Protein AF-A0A1M4NED5-F1 (afdb_monomer)

Sequence (65 aa):
MDYSKEEKFLTKLLKQYRKELDRFINNDKNYEQGNISEFYRKILERTLVIQNIESRIEMCKKRTG

Secondary structure (DSSP, 8-state):
--HHHHHHHHHHHHHHHHHHHHHHHHH-TT--GGGHHHHHHHHHHHHHHHHHHHHHHHHHHHHH-

Nearest PDB structures (foldseek):
  5f7t-assembly4_L  TM=8.969E-01  e=5.944E+00  Macaca mulatta
  8wt9-assembly1_D  TM=7.452E-01  e=4.594E+00  Escherichia coli
  8wt7-assembly1_C  TM=7.440E-01  e=7.212E+00  Escherichia coli
  5oen-assembly1_B  TM=6.239E-01  e=5.944E+00  Mus musculus
  8wt6-assembly1_D  TM=7.395E-01  e=9.953E+00  Escherichia coli

Mean predicted aligned error: 4.99 Å

Radius of gyration: 15.22 Å; Cα contacts (8 Å, |Δi|>4): 31; chains: 1; bounding box: 36×19×42 Å

pLDDT: mean 89.47, std 11.44, range [58.25, 98.38]

Foldseek 3Di:
DQLVVLLVVLVVVLVVLVVVLVCLVVVPPPPDPPCVVVSVVVSVVSVVVSVVSVVSSVVSVVVVD

Solvent-accessible surface area (backbone atoms only — not comparable to full-atom values): 3734 Å² total; per-residue (Å²): 134,64,44,70,63,48,33,56,50,41,54,55,50,45,55,50,53,52,54,51,50,54,48,48,63,65,72,52,77,75,67,57,84,91,49,50,70,60,53,52,49,57,50,49,57,54,48,52,53,48,52,51,44,52,52,51,39,53,56,26,50,74,74,74,110

Structure (mmCIF, N/CA/C/O backbone):
data_AF-A0A1M4NED5-F1
#
_entry.id   AF-A0A1M4NED5-F1
#
loop_
_atom_site.group_PDB
_atom_site.id
_atom_site.type_symbol
_atom_site.label_atom_id
_atom_site.label_alt_id
_atom_site.label_comp_id
_atom_site.label_asym_id
_atom_site.label_entity_id
_atom_site.label_seq_id
_atom_site.pdbx_PDB_ins_code
_atom_site.Cartn_x
_atom_site.Cartn_y
_atom_site.Cartn_z
_atom_site.occupancy
_atom_site.B_iso_or_equiv
_atom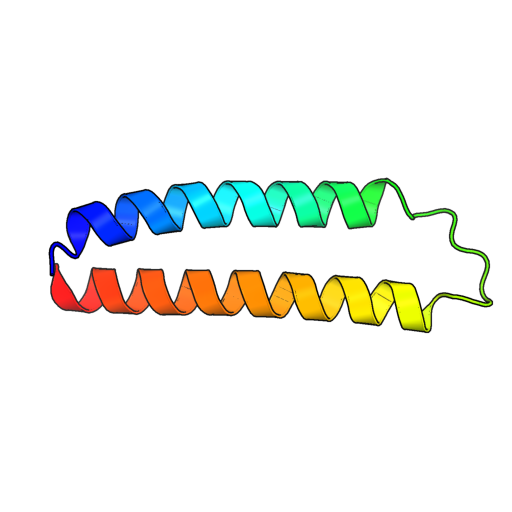_site.auth_seq_id
_atom_site.auth_comp_id
_atom_site.auth_asym_id
_atom_site.auth_atom_id
_atom_site.pdbx_PDB_model_num
ATOM 1 N N . MET A 1 1 ? 5.457 -7.920 -21.012 1.00 69.69 1 MET A N 1
ATOM 2 C CA . MET A 1 1 ? 4.989 -7.084 -19.887 1.00 69.69 1 MET A CA 1
ATOM 3 C C . MET A 1 1 ? 5.973 -5.936 -19.740 1.00 69.69 1 MET A C 1
ATOM 5 O O . MET A 1 1 ? 7.167 -6.203 -19.740 1.00 69.69 1 MET A O 1
ATOM 9 N N . ASP A 1 2 ? 5.510 -4.687 -19.724 1.00 88.69 2 ASP A N 1
ATOM 10 C CA . ASP A 1 2 ? 6.383 -3.513 -19.575 1.00 88.69 2 ASP A CA 1
ATOM 11 C C . ASP A 1 2 ? 6.500 -3.173 -18.082 1.00 88.69 2 ASP A C 1
ATOM 13 O O . ASP A 1 2 ? 5.680 -2.434 -17.532 1.00 88.69 2 ASP A O 1
ATOM 17 N N . TYR A 1 3 ? 7.492 -3.776 -17.421 1.00 90.38 3 TYR A N 1
ATOM 18 C CA . TYR A 1 3 ? 7.688 -3.662 -15.973 1.00 90.38 3 TYR A CA 1
ATOM 19 C C . TYR A 1 3 ? 7.971 -2.224 -15.518 1.00 90.38 3 TYR A C 1
ATOM 21 O O . TYR A 1 3 ? 7.590 -1.855 -14.412 1.00 90.38 3 TYR A O 1
ATOM 29 N N . SER A 1 4 ? 8.550 -1.376 -16.378 1.00 91.25 4 SER A N 1
ATOM 30 C CA . SER A 1 4 ? 8.782 0.039 -16.058 1.00 91.25 4 SER A CA 1
ATOM 31 C C . SER A 1 4 ? 7.477 0.840 -16.037 1.00 91.25 4 SER A C 1
ATOM 33 O O . SER A 1 4 ? 7.248 1.663 -15.145 1.00 91.25 4 SER A O 1
ATOM 35 N N . LYS A 1 5 ? 6.581 0.605 -17.005 1.00 94.12 5 LYS A N 1
ATOM 36 C CA . LYS A 1 5 ? 5.246 1.226 -16.990 1.00 94.12 5 LYS A CA 1
ATOM 37 C C . LYS A 1 5 ? 4.397 0.714 -15.832 1.00 94.12 5 LYS A C 1
ATOM 39 O O . LYS A 1 5 ? 3.700 1.514 -15.206 1.00 94.12 5 LYS A O 1
ATOM 44 N N . GLU A 1 6 ? 4.471 -0.580 -15.532 1.00 94.00 6 GLU A N 1
ATOM 45 C CA . GLU A 1 6 ? 3.755 -1.170 -14.401 1.00 94.00 6 GLU A CA 1
ATOM 46 C C . GLU A 1 6 ? 4.252 -0.612 -13.061 1.00 94.00 6 GLU A C 1
ATOM 48 O O . GLU A 1 6 ? 3.435 -0.174 -12.255 1.00 94.00 6 GLU A O 1
ATOM 53 N N . GLU A 1 7 ? 5.567 -0.502 -12.851 1.00 95.69 7 GLU A N 1
ATOM 54 C CA . GLU A 1 7 ? 6.141 0.115 -11.649 1.00 95.69 7 GLU A CA 1
ATOM 55 C C . GLU A 1 7 ? 5.636 1.553 -11.452 1.00 95.69 7 GLU A C 1
ATOM 57 O O . GLU A 1 7 ? 5.197 1.924 -10.357 1.00 95.69 7 GLU A O 1
ATOM 62 N N . LYS A 1 8 ? 5.636 2.371 -12.515 1.00 96.00 8 LYS A N 1
ATOM 63 C CA . LYS A 1 8 ? 5.131 3.756 -12.465 1.00 96.00 8 LYS A CA 1
ATOM 64 C C . LYS A 1 8 ? 3.652 3.812 -12.091 1.00 96.00 8 LYS A C 1
ATOM 66 O O . LYS A 1 8 ? 3.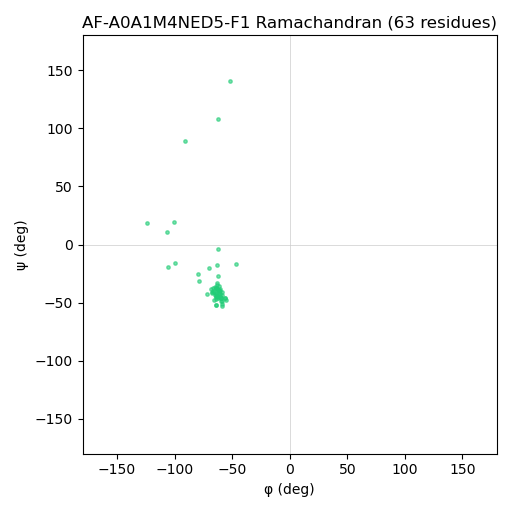250 4.683 -11.316 1.00 96.00 8 LYS A O 1
ATOM 71 N N . PHE A 1 9 ? 2.843 2.911 -12.642 1.00 96.94 9 PHE A N 1
ATOM 72 C CA . PHE A 1 9 ? 1.426 2.807 -12.305 1.00 96.94 9 PHE A CA 1
ATOM 73 C C . PHE A 1 9 ? 1.231 2.407 -10.838 1.00 96.94 9 PHE A C 1
ATOM 75 O O . PHE A 1 9 ? 0.547 3.114 -10.095 1.00 96.94 9 PHE A O 1
ATOM 82 N N . LEU A 1 10 ? 1.888 1.332 -10.398 1.00 97.56 10 LEU A N 1
ATOM 83 C CA . LEU A 1 10 ? 1.789 0.823 -9.032 1.00 97.56 10 LEU A CA 1
ATOM 84 C C . LEU A 1 10 ? 2.283 1.843 -8.002 1.00 97.56 10 LEU A C 1
ATOM 86 O O . LEU A 1 10 ? 1.678 1.985 -6.947 1.00 97.56 10 LEU A O 1
ATOM 90 N N . THR A 1 11 ? 3.317 2.621 -8.320 1.00 97.50 11 THR A N 1
ATOM 91 C CA . THR A 1 11 ? 3.820 3.690 -7.441 1.00 97.50 11 THR A CA 1
ATOM 92 C C . THR A 1 11 ? 2.783 4.799 -7.236 1.00 97.50 11 THR A C 1
ATOM 94 O O . THR A 1 11 ? 2.590 5.284 -6.118 1.00 97.50 11 THR A O 1
ATOM 97 N N . LYS A 1 12 ? 2.071 5.198 -8.301 1.00 97.88 12 LYS A N 1
ATOM 98 C CA . LYS A 1 12 ? 0.962 6.162 -8.193 1.00 97.88 12 LYS A CA 1
ATOM 99 C C . LYS A 1 12 ? -0.187 5.588 -7.364 1.00 97.88 12 LYS A C 1
ATOM 101 O O . LYS A 1 12 ? -0.705 6.285 -6.492 1.00 97.88 12 LYS A O 1
ATOM 106 N N . LEU A 1 13 ? -0.532 4.323 -7.602 1.00 97.69 13 LEU A N 1
ATOM 107 C CA . LEU A 1 13 ? -1.574 3.612 -6.867 1.00 97.69 13 LEU A CA 1
ATOM 108 C C . LEU A 1 13 ? -1.239 3.509 -5.372 1.00 97.69 13 LEU A C 1
ATOM 110 O O . LEU A 1 13 ? -2.068 3.841 -4.530 1.00 97.69 13 LEU A O 1
ATOM 114 N N . LEU A 1 14 ? 0.004 3.159 -5.033 1.00 98.31 14 LEU A N 1
ATOM 115 C CA . LEU A 1 14 ? 0.496 3.088 -3.657 1.00 98.31 14 LEU A CA 1
ATOM 116 C C . LEU A 1 14 ? 0.314 4.420 -2.922 1.00 98.31 14 LEU A C 1
ATOM 118 O O . LEU A 1 14 ? -0.172 4.457 -1.792 1.00 98.31 14 LEU A O 1
ATOM 122 N N . LYS A 1 15 ? 0.671 5.533 -3.576 1.00 98.12 15 LYS A N 1
ATOM 123 C CA . LYS A 1 15 ? 0.513 6.876 -3.004 1.00 98.12 15 LYS A CA 1
ATOM 124 C C . LYS A 1 15 ? -0.953 7.207 -2.716 1.00 98.12 15 LYS A C 1
ATOM 126 O O . LYS A 1 15 ? -1.240 7.834 -1.697 1.00 98.12 15 LYS A O 1
ATOM 131 N N . GLN A 1 16 ? -1.867 6.800 -3.596 1.00 97.81 16 GLN A N 1
ATOM 132 C CA . GLN A 1 16 ? -3.300 6.990 -3.391 1.00 97.81 16 GLN A CA 1
ATOM 133 C C . GLN A 1 16 ? -3.799 6.195 -2.176 1.00 97.81 16 GLN A C 1
ATOM 135 O O . GLN A 1 16 ? -4.379 6.791 -1.271 1.00 97.81 16 GLN A O 1
ATOM 140 N N . TYR A 1 17 ? -3.507 4.895 -2.112 1.00 97.50 17 TYR A N 1
ATOM 141 C CA . TYR A 1 17 ? -3.976 4.026 -1.028 1.00 97.50 17 TYR A CA 1
ATOM 142 C C . TYR A 1 17 ? -3.425 4.428 0.342 1.00 97.50 17 TYR A C 1
ATOM 144 O O . TYR A 1 17 ? -4.165 4.428 1.323 1.00 97.50 17 TYR A O 1
ATOM 152 N N . ARG A 1 18 ? -2.155 4.849 0.420 1.00 97.62 18 ARG A N 1
ATOM 153 C CA . ARG A 1 18 ? -1.587 5.397 1.664 1.00 97.62 18 ARG A CA 1
ATOM 154 C C . ARG A 1 18 ? -2.335 6.650 2.123 1.00 97.62 18 ARG A C 1
ATOM 156 O O . ARG A 1 18 ? -2.714 6.743 3.282 1.00 97.62 18 ARG A O 1
ATOM 163 N N . LYS A 1 19 ? -2.636 7.574 1.203 1.00 96.88 19 LYS A N 1
ATOM 164 C CA . LYS A 1 19 ? -3.402 8.791 1.519 1.00 96.88 19 LYS A CA 1
ATOM 1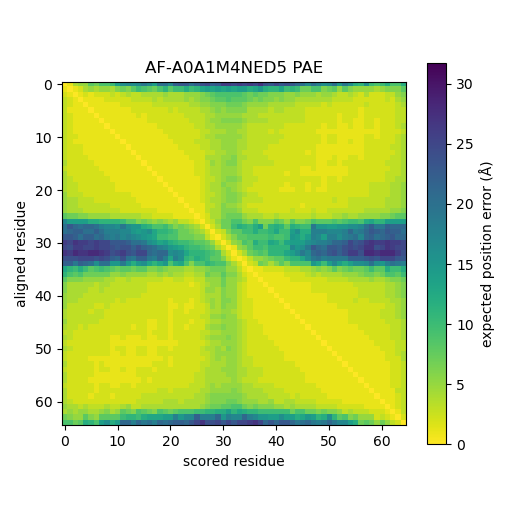65 C C . LYS A 1 19 ? -4.832 8.480 1.970 1.00 96.88 19 LYS A C 1
ATOM 167 O O . LYS A 1 19 ? -5.368 9.174 2.830 1.00 96.88 19 LYS A O 1
ATOM 172 N N . GLU A 1 20 ? -5.470 7.482 1.369 1.00 94.88 20 GLU A N 1
ATOM 173 C CA . GLU A 1 20 ? -6.805 7.027 1.768 1.00 94.88 20 GLU A CA 1
ATOM 174 C C . GLU A 1 20 ? -6.793 6.374 3.152 1.00 94.88 20 GLU A C 1
ATOM 176 O O . GLU A 1 20 ? -7.666 6.683 3.961 1.00 94.88 20 GLU A O 1
ATOM 181 N N . LEU A 1 21 ? -5.789 5.543 3.455 1.00 95.12 21 LEU A N 1
ATOM 182 C CA . LEU A 1 21 ? -5.603 4.960 4.783 1.00 95.12 21 LEU A CA 1
ATOM 183 C C . LEU A 1 21 ? -5.356 6.041 5.842 1.00 95.12 21 LEU A C 1
ATOM 185 O O . LEU A 1 21 ? -6.020 6.038 6.874 1.00 95.12 21 LEU A O 1
ATOM 189 N N . ASP A 1 22 ? -4.478 7.005 5.566 1.00 94.25 22 ASP A N 1
ATOM 190 C CA . ASP A 1 22 ? -4.208 8.113 6.485 1.00 94.25 22 ASP A CA 1
ATOM 191 C C . ASP A 1 22 ? -5.471 8.936 6.757 1.00 94.25 22 ASP A C 1
ATOM 193 O O . ASP A 1 22 ? -5.744 9.309 7.897 1.00 94.25 22 ASP A O 1
ATOM 197 N N . ARG A 1 23 ? -6.273 9.218 5.724 1.00 92.50 23 ARG A N 1
ATOM 198 C CA . ARG A 1 23 ? -7.563 9.904 5.891 1.00 92.50 23 ARG A CA 1
ATOM 199 C C . ARG A 1 23 ? -8.538 9.076 6.709 1.00 92.50 23 ARG A C 1
ATOM 201 O O . ARG A 1 23 ? -9.209 9.638 7.563 1.00 92.50 23 ARG A O 1
ATOM 208 N N . PHE A 1 24 ? -8.611 7.773 6.454 1.00 90.38 24 PHE A N 1
ATOM 209 C CA . PHE A 1 24 ? -9.471 6.865 7.202 1.00 90.38 24 PHE A CA 1
ATOM 210 C C . PHE A 1 24 ? -9.111 6.894 8.690 1.00 90.38 24 PHE A C 1
ATOM 212 O O . PHE A 1 24 ? -9.952 7.226 9.513 1.00 90.38 24 PHE A O 1
ATOM 219 N N . ILE A 1 25 ? -7.836 6.686 9.028 1.00 89.94 25 ILE A N 1
ATOM 220 C CA . ILE A 1 25 ? -7.351 6.708 10.416 1.00 89.94 25 ILE A CA 1
ATOM 221 C C . ILE A 1 25 ? -7.597 8.070 11.082 1.00 89.94 25 ILE A C 1
ATOM 223 O O . ILE A 1 25 ? -7.954 8.129 12.257 1.00 89.94 25 ILE A O 1
ATOM 227 N N . ASN A 1 26 ? -7.397 9.173 10.356 1.00 87.81 26 ASN A N 1
ATOM 228 C CA . ASN A 1 26 ? -7.532 10.512 10.930 1.00 87.81 26 ASN A CA 1
ATOM 229 C C . ASN A 1 26 ? -8.982 10.986 11.074 1.00 87.81 26 ASN A C 1
ATOM 231 O O . ASN A 1 26 ? -9.260 11.736 12.007 1.00 87.81 26 ASN A O 1
ATOM 235 N N . ASN A 1 27 ? -9.887 10.560 10.191 1.00 81.12 27 ASN A N 1
ATOM 236 C CA . ASN A 1 27 ? -11.297 10.949 10.239 1.00 81.12 27 ASN A CA 1
ATOM 237 C C . ASN A 1 27 ? -12.095 10.148 11.280 1.00 81.12 27 ASN A C 1
ATOM 239 O O . ASN A 1 27 ? -13.084 10.656 11.795 1.00 81.12 27 ASN A O 1
ATOM 243 N N . ASP A 1 28 ? -11.655 8.934 11.618 1.00 68.81 28 ASP A N 1
ATOM 244 C CA . ASP A 1 28 ? -12.407 7.996 12.464 1.00 68.81 28 ASP A CA 1
ATOM 245 C C . ASP A 1 28 ? -11.957 7.944 13.935 1.00 68.81 28 ASP A C 1
ATOM 247 O O . ASP A 1 28 ? -12.293 7.017 14.673 1.00 68.81 28 ASP A O 1
ATOM 251 N N . LYS A 1 29 ? -11.252 8.975 14.423 1.00 63.47 29 LYS A N 1
ATOM 252 C CA . LYS A 1 29 ? -10.821 9.075 15.836 1.00 63.47 29 LYS A CA 1
ATOM 253 C C . LYS A 1 29 ? -11.972 9.136 16.860 1.00 63.47 29 LYS A C 1
ATOM 255 O O . LYS A 1 29 ? -11.700 9.132 18.055 1.00 63.47 29 LYS A O 1
ATOM 260 N N . ASN A 1 30 ? -13.227 9.169 16.404 1.00 62.81 30 ASN A N 1
ATOM 261 C CA . ASN A 1 30 ? -14.435 9.259 17.227 1.00 62.81 30 ASN A CA 1
ATOM 262 C C . ASN A 1 30 ? -15.237 7.947 17.312 1.00 62.81 30 ASN A C 1
ATOM 264 O O . ASN A 1 30 ? -16.371 7.982 17.783 1.00 62.81 30 ASN A O 1
ATOM 268 N N . TYR A 1 31 ? -14.712 6.801 16.856 1.00 61.16 31 TYR A N 1
ATOM 269 C CA . TYR A 1 31 ? -15.430 5.534 17.031 1.00 61.16 31 TYR A CA 1
ATOM 270 C C . TYR A 1 31 ? -15.594 5.213 18.522 1.00 61.16 31 TYR A C 1
ATOM 272 O O . TYR A 1 31 ? -14.637 4.846 19.205 1.00 61.16 31 TYR A O 1
ATOM 280 N N . GLU 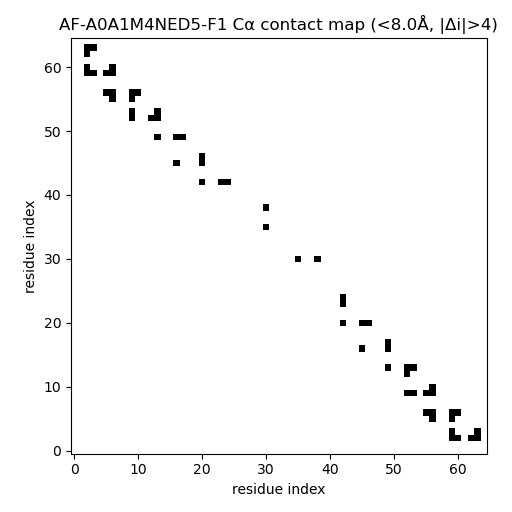A 1 32 ? -16.828 5.346 19.015 1.00 58.25 32 GLU A N 1
ATOM 281 C CA . GLU A 1 32 ? -17.236 4.864 20.330 1.00 58.25 32 GLU A CA 1
ATOM 282 C C . GLU A 1 32 ? -16.834 3.388 20.480 1.00 58.25 32 GLU A C 1
ATOM 284 O O . GLU A 1 32 ? -16.934 2.596 19.536 1.00 58.25 32 GLU A O 1
ATOM 289 N N . GLN A 1 33 ? -16.361 3.022 21.675 1.00 59.16 33 GLN A N 1
ATOM 290 C CA . GLN A 1 33 ? -15.746 1.732 22.031 1.00 59.16 33 GLN A CA 1
ATOM 291 C C . GLN A 1 33 ? -16.487 0.467 21.545 1.00 59.16 33 GLN A C 1
ATOM 293 O O . GLN A 1 33 ? -15.875 -0.598 21.490 1.00 59.16 33 GLN A O 1
ATOM 298 N N . GLY A 1 34 ? -17.762 0.559 21.155 1.00 62.56 34 GLY A N 1
ATOM 299 C CA . GLY A 1 34 ? -18.551 -0.548 20.615 1.00 62.56 34 GLY A CA 1
ATOM 300 C C . GLY A 1 34 ? -18.160 -1.028 19.211 1.00 62.56 34 GLY A C 1
ATOM 301 O O . GLY A 1 34 ? -18.486 -2.163 18.878 1.00 62.56 34 GLY A O 1
ATOM 302 N N . ASN A 1 35 ? -17.450 -0.228 18.399 1.00 76.62 35 ASN A N 1
ATOM 303 C CA . ASN A 1 35 ? -17.162 -0.589 16.996 1.00 76.62 35 ASN A CA 1
ATOM 304 C C . ASN A 1 35 ? -15.668 -0.607 16.611 1.00 76.62 35 ASN A C 1
ATOM 306 O O . ASN A 1 35 ? -15.282 -0.603 15.438 1.00 76.62 35 ASN A O 1
ATOM 310 N N . ILE A 1 36 ? -14.799 -0.679 17.620 1.00 83.12 36 ILE A N 1
ATOM 311 C CA . ILE A 1 36 ? -13.342 -0.646 17.456 1.00 83.12 36 ILE A CA 1
ATOM 312 C C . ILE A 1 36 ? -12.796 -1.840 16.651 1.00 83.12 36 ILE A C 1
ATOM 314 O O . ILE A 1 36 ? -11.843 -1.702 15.883 1.00 83.12 36 ILE A O 1
ATOM 318 N N . SER A 1 37 ? -13.426 -3.014 16.764 1.00 87.88 37 SER A N 1
ATOM 319 C CA . SER A 1 37 ? -13.040 -4.202 15.994 1.00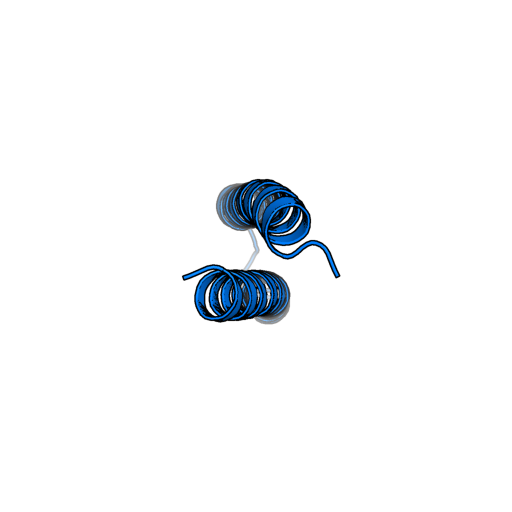 87.88 37 SER A CA 1
ATOM 320 C C . SER A 1 37 ? -13.304 -4.037 14.496 1.00 87.88 37 SER A C 1
ATOM 322 O O . SER A 1 37 ? -12.491 -4.480 13.684 1.00 87.88 37 SER A O 1
ATOM 324 N N . GLU A 1 38 ? -14.406 -3.383 14.111 1.00 87.81 38 GLU A N 1
ATOM 325 C CA . GLU A 1 38 ? -14.706 -3.086 12.706 1.00 87.81 38 GLU A CA 1
ATOM 326 C C . GLU A 1 38 ? -13.709 -2.065 12.144 1.00 87.81 38 GLU A C 1
ATOM 328 O O . GLU A 1 38 ? -13.195 -2.236 11.036 1.00 87.81 38 GLU A O 1
ATOM 333 N N . PHE A 1 39 ? -13.367 -1.047 12.937 1.00 87.56 39 PHE A N 1
ATOM 334 C CA . PHE A 1 39 ? -12.356 -0.055 12.583 1.00 87.56 39 PHE A CA 1
ATOM 335 C C . PHE A 1 39 ? -10.985 -0.696 12.313 1.00 87.56 39 PHE A C 1
ATOM 337 O O . PHE A 1 39 ? -10.408 -0.499 11.240 1.00 87.56 39 PHE A O 1
ATOM 344 N N . TYR A 1 40 ? -10.487 -1.537 13.227 1.00 90.19 40 TYR A N 1
ATOM 345 C CA .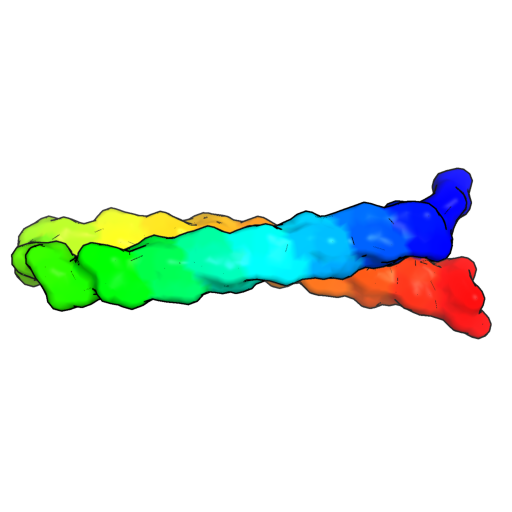 TYR A 1 40 ? -9.215 -2.236 13.020 1.00 90.19 40 TYR A CA 1
ATOM 346 C C . TYR A 1 40 ? -9.260 -3.221 11.850 1.00 90.19 40 TYR A C 1
ATOM 348 O O . TYR A 1 40 ? -8.281 -3.318 11.110 1.00 90.19 40 TYR A O 1
ATOM 356 N N . ARG A 1 41 ? -10.389 -3.908 11.622 1.00 92.44 41 ARG A N 1
ATOM 357 C CA . ARG A 1 41 ? -10.558 -4.771 10.442 1.00 92.44 41 ARG A CA 1
ATOM 358 C C . ARG A 1 41 ? -10.419 -3.965 9.148 1.00 92.44 41 ARG A C 1
ATOM 360 O O . ARG A 1 41 ? -9.653 -4.351 8.269 1.00 92.44 41 ARG A O 1
ATOM 367 N N . LYS A 1 42 ? -11.073 -2.804 9.064 1.00 91.69 42 LYS A N 1
ATOM 368 C CA . LYS A 1 42 ? -10.986 -1.888 7.914 1.00 91.69 42 LYS A CA 1
ATOM 369 C C . LYS A 1 42 ? -9.573 -1.335 7.693 1.00 91.69 42 LYS A C 1
ATOM 371 O O . LYS A 1 42 ? -9.183 -1.138 6.538 1.00 91.69 42 LYS A O 1
ATOM 376 N N . ILE A 1 43 ? -8.810 -1.084 8.762 1.00 93.69 43 ILE A N 1
ATOM 377 C CA . ILE A 1 43 ? -7.385 -0.711 8.676 1.00 93.69 43 ILE A CA 1
ATOM 378 C C . ILE A 1 43 ? -6.563 -1.874 8.127 1.00 93.69 43 ILE A C 1
ATOM 380 O O . ILE A 1 43 ? -5.760 -1.678 7.213 1.00 93.69 43 ILE A O 1
ATOM 384 N N . LEU A 1 44 ? -6.764 -3.077 8.666 1.00 95.94 44 LEU A N 1
ATOM 385 C CA . LEU A 1 44 ? -6.030 -4.271 8.262 1.00 95.94 44 LEU A CA 1
ATOM 386 C C . LEU A 1 44 ? -6.239 -4.570 6.774 1.00 95.94 44 LEU A C 1
ATOM 388 O O . LEU A 1 44 ? -5.265 -4.729 6.047 1.00 95.94 44 LEU A O 1
ATOM 392 N N . GLU A 1 45 ? -7.484 -4.561 6.299 1.00 95.88 45 GLU A N 1
ATOM 393 C CA . GLU A 1 45 ? -7.817 -4.770 4.883 1.00 95.88 45 GLU A CA 1
ATOM 394 C C . GLU A 1 45 ? -7.084 -3.781 3.966 1.00 95.88 45 GLU A C 1
ATOM 396 O O . GLU A 1 45 ? -6.444 -4.178 2.992 1.00 95.88 45 GLU A O 1
ATOM 401 N N . ARG A 1 46 ? -7.103 -2.488 4.307 1.00 95.88 46 ARG A N 1
ATOM 402 C CA . ARG A 1 46 ? -6.395 -1.445 3.543 1.00 95.88 46 ARG A CA 1
ATOM 403 C C . ARG A 1 46 ? -4.880 -1.634 3.575 1.00 95.88 46 ARG A C 1
ATOM 405 O O . ARG A 1 46 ? -4.210 -1.423 2.566 1.00 95.88 46 ARG A O 1
ATOM 412 N N . THR A 1 47 ? -4.346 -2.060 4.717 1.00 97.25 47 THR A N 1
ATOM 4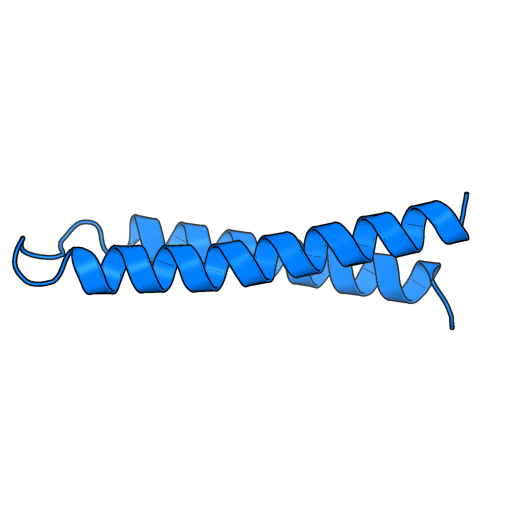13 C CA . THR A 1 47 ? -2.914 -2.325 4.903 1.00 97.25 47 THR A CA 1
ATOM 414 C C . THR A 1 47 ? -2.459 -3.505 4.045 1.00 97.25 47 THR A C 1
ATOM 416 O O . THR A 1 47 ? -1.420 -3.420 3.396 1.00 97.25 47 THR A O 1
ATOM 419 N N . LEU A 1 48 ? -3.263 -4.568 3.958 1.00 98.00 48 LEU A N 1
ATOM 420 C CA . LEU A 1 48 ? -2.983 -5.724 3.103 1.00 98.00 48 LEU A CA 1
ATOM 421 C C . LEU A 1 48 ? -2.951 -5.346 1.615 1.00 98.00 48 LEU A C 1
ATOM 423 O O . LEU A 1 48 ? -2.088 -5.822 0.877 1.00 98.00 48 LEU A O 1
ATOM 427 N N . VAL A 1 49 ? -3.838 -4.449 1.170 1.00 97.69 49 VAL A N 1
ATOM 428 C CA . VAL A 1 49 ? -3.799 -3.931 -0.209 1.00 97.69 49 VAL A CA 1
ATOM 429 C C . VAL A 1 49 ? -2.510 -3.147 -0.468 1.00 97.69 49 VAL A C 1
ATOM 431 O O . VAL A 1 49 ? -1.859 -3.359 -1.491 1.00 97.69 49 VAL A O 1
ATOM 434 N N . ILE A 1 50 ? -2.099 -2.287 0.467 1.00 98.38 50 ILE A N 1
ATOM 435 C CA . ILE A 1 50 ? -0.834 -1.543 0.380 1.00 98.38 50 ILE A CA 1
ATOM 436 C C . ILE A 1 50 ? 0.357 -2.504 0.274 1.00 98.38 50 ILE A C 1
ATOM 438 O O . ILE A 1 50 ? 1.161 -2.367 -0.648 1.00 98.38 50 ILE A O 1
ATOM 442 N N . GLN A 1 51 ? 0.427 -3.516 1.143 1.00 98.31 51 GLN A N 1
ATOM 443 C CA . GLN A 1 51 ? 1.492 -4.525 1.127 1.00 98.31 51 GLN A CA 1
ATOM 444 C C . GLN A 1 51 ? 1.528 -5.312 -0.190 1.00 98.31 51 GLN A C 1
ATOM 446 O O . GLN A 1 51 ? 2.604 -5.602 -0.718 1.00 98.31 51 GLN A O 1
ATOM 451 N N . ASN A 1 52 ? 0.365 -5.629 -0.767 1.00 98.19 52 ASN A N 1
ATOM 452 C CA . ASN A 1 52 ? 0.297 -6.283 -2.072 1.00 98.19 52 ASN A CA 1
ATOM 453 C C . ASN A 1 52 ? 0.883 -5.398 -3.184 1.00 98.19 52 ASN A C 1
ATOM 455 O O . ASN A 1 52 ? 1.672 -5.874 -4.002 1.00 98.19 52 ASN A O 1
ATOM 459 N N . ILE A 1 53 ? 0.541 -4.106 -3.195 1.00 98.12 53 ILE A N 1
ATOM 460 C CA . ILE A 1 53 ? 1.074 -3.148 -4.172 1.00 98.12 53 ILE A CA 1
ATOM 461 C C . ILE A 1 53 ? 2.595 -3.015 -4.015 1.00 98.12 53 ILE A C 1
ATOM 463 O O . ILE A 1 53 ? 3.315 -3.053 -5.013 1.00 98.12 53 ILE A O 1
ATOM 467 N N . GLU A 1 54 ? 3.096 -2.914 -2.783 1.00 98.00 54 GLU A N 1
ATOM 468 C CA . GLU A 1 54 ? 4.534 -2.854 -2.483 1.00 98.00 54 GLU A CA 1
ATOM 469 C C . GLU A 1 54 ? 5.276 -4.099 -2.979 1.00 98.00 54 GLU A C 1
ATOM 471 O O . GLU A 1 54 ? 6.293 -3.980 -3.663 1.00 98.00 54 GLU A O 1
ATOM 476 N N . SER A 1 55 ? 4.728 -5.289 -2.720 1.00 98.00 55 SER A N 1
ATOM 477 C CA . SER A 1 55 ? 5.283 -6.553 -3.212 1.00 98.00 55 SER A CA 1
ATOM 478 C C . SER A 1 55 ? 5.366 -6.585 -4.742 1.00 98.00 55 SER A C 1
ATOM 480 O O . SER A 1 55 ? 6.376 -7.005 -5.310 1.00 98.00 55 SER A O 1
ATOM 482 N N . ARG A 1 56 ? 4.342 -6.077 -5.436 1.00 96.81 56 ARG A N 1
ATOM 483 C CA . ARG A 1 56 ? 4.341 -5.995 -6.904 1.00 96.81 56 ARG A CA 1
ATOM 484 C C . ARG A 1 56 ? 5.355 -4.998 -7.453 1.00 96.81 56 ARG A C 1
ATOM 486 O O . ARG A 1 56 ? 5.986 -5.292 -8.467 1.00 96.81 56 ARG A O 1
ATOM 493 N N . ILE A 1 57 ? 5.545 -3.858 -6.791 1.00 96.81 57 ILE A N 1
ATOM 494 C CA . ILE A 1 57 ? 6.602 -2.898 -7.144 1.00 96.81 57 ILE A CA 1
ATOM 495 C C . ILE A 1 57 ? 7.973 -3.568 -7.028 1.00 96.81 57 ILE A C 1
ATOM 497 O O . ILE A 1 57 ? 8.782 -3.466 -7.946 1.00 96.81 57 ILE A O 1
ATOM 501 N N . GLU A 1 58 ? 8.215 -4.299 -5.941 1.00 96.69 58 GLU A N 1
ATOM 502 C CA . GLU A 1 58 ? 9.476 -5.012 -5.729 1.00 96.69 58 GLU A CA 1
ATOM 503 C C . GLU A 1 58 ? 9.730 -6.072 -6.813 1.00 96.69 58 GLU A C 1
ATOM 505 O O . GLU A 1 58 ? 10.839 -6.193 -7.332 1.00 96.69 58 GLU A O 1
ATOM 510 N N . MET A 1 59 ? 8.688 -6.799 -7.231 1.00 95.62 59 MET A N 1
ATOM 511 C CA . MET A 1 59 ? 8.785 -7.724 -8.364 1.00 95.62 59 MET A CA 1
ATOM 512 C C . MET A 1 59 ? 9.127 -7.013 -9.678 1.00 95.62 59 MET A C 1
ATOM 514 O O . MET A 1 59 ? 9.913 -7.552 -10.455 1.00 95.62 59 MET A O 1
ATOM 518 N N . CYS A 1 60 ? 8.575 -5.821 -9.930 1.00 94.31 60 CYS A N 1
ATOM 519 C CA . CYS A 1 60 ? 8.914 -5.039 -11.121 1.00 94.31 60 CYS A CA 1
ATOM 520 C C . CYS A 1 60 ? 10.389 -4.625 -11.100 1.00 94.31 60 CYS A C 1
ATOM 522 O O . CYS A 1 60 ? 11.097 -4.865 -12.075 1.00 94.31 60 CYS A O 1
ATOM 524 N N . LYS A 1 61 ? 10.874 -4.106 -9.965 1.00 92.19 61 LYS A N 1
ATOM 525 C CA . LYS A 1 61 ? 12.266 -3.662 -9.797 1.00 92.19 61 LYS A CA 1
ATOM 526 C C . LYS A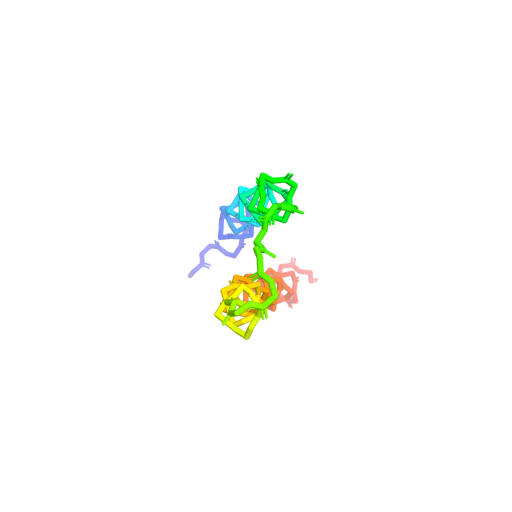 1 61 ? 13.2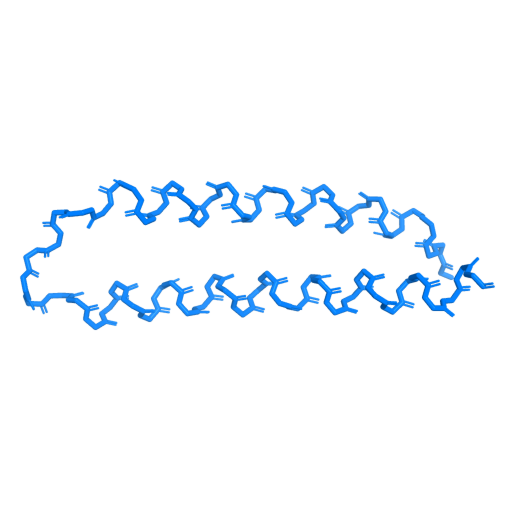78 -4.776 -10.048 1.00 92.19 61 LYS A C 1
ATOM 528 O O . LYS A 1 61 ? 14.241 -4.566 -10.777 1.00 92.19 61 LYS A O 1
ATOM 533 N N . LYS A 1 62 ? 13.021 -5.980 -9.523 1.00 93.25 62 LYS A N 1
ATOM 534 C CA . LYS A 1 62 ? 13.864 -7.172 -9.745 1.00 93.25 62 LYS A CA 1
ATOM 535 C C . LYS A 1 62 ? 13.930 -7.637 -11.202 1.00 93.25 62 LYS A C 1
ATOM 537 O O . LYS A 1 62 ? 14.773 -8.461 -11.531 1.00 93.25 62 LYS A O 1
ATOM 542 N N . ARG A 1 63 ? 12.998 -7.199 -12.051 1.00 87.50 63 ARG A N 1
ATOM 543 C CA . ARG A 1 63 ? 12.937 -7.555 -13.479 1.00 87.50 63 ARG A CA 1
ATOM 544 C C . ARG A 1 63 ? 13.513 -6.466 -14.384 1.00 87.50 63 ARG A C 1
ATOM 546 O O . ARG A 1 63 ? 13.735 -6.739 -15.559 1.00 87.50 63 ARG A O 1
ATOM 553 N N . THR A 1 64 ? 13.691 -5.252 -13.866 1.00 76.56 64 THR A N 1
ATOM 554 C CA . THR A 1 64 ? 14.219 -4.092 -14.600 1.00 76.56 64 THR A CA 1
ATOM 555 C C . THR A 1 64 ? 15.653 -3.721 -14.228 1.00 76.56 64 THR A C 1
ATOM 557 O O . THR A 1 64 ? 16.270 -2.974 -14.982 1.00 76.56 64 THR A O 1
ATOM 560 N N . GLY A 1 65 ? 16.142 -4.172 -13.068 1.00 69.00 65 GLY A N 1
ATOM 561 C CA . GLY A 1 65 ? 17.551 -4.090 -12.663 1.00 69.00 65 GLY A CA 1
ATOM 562 C C . GLY A 1 65 ? 18.331 -5.315 -13.108 1.00 69.00 65 GLY A C 1
ATOM 563 O O . GLY A 1 65 ? 19.535 -5.142 -13.382 1.00 69.00 65 GLY A O 1
#